Protein AF-A0A965I2M1-F1 (afdb_monomer_lite)

Sequence (73 aa):
MELFVADLIERFYTALWPFLRIGAMLIAVPVLSIDAVSVRIRVLLTLALTLMIYPMVEWPTIDPVSAEGLAEI

pLDDT: mean 86.47, std 8.11, range [61.84, 96.19]

Structure (mmCIF, N/CA/C/O backbone):
data_AF-A0A965I2M1-F1
#
_entry.id   AF-A0A965I2M1-F1
#
loop_
_atom_site.group_PDB
_atom_site.id
_atom_site.type_symbol
_atom_site.label_atom_id
_atom_site.label_alt_id
_atom_site.label_comp_id
_atom_site.label_asym_id
_atom_site.label_entity_id
_atom_site.label_seq_id
_atom_site.pdbx_PDB_ins_code
_atom_site.Cartn_x
_atom_site.Cartn_y
_atom_site.Cartn_z
_atom_site.occupancy
_atom_site.B_iso_or_equiv
_atom_site.auth_seq_id
_atom_site.auth_comp_id
_atom_site.auth_asym_id
_atom_site.auth_atom_id
_atom_site.pdbx_PDB_model_num
ATOM 1 N N . MET A 1 1 ? 0.191 -20.294 -23.892 1.00 61.84 1 MET A N 1
ATOM 2 C CA . MET A 1 1 ? 0.042 -20.377 -22.423 1.00 61.84 1 MET A CA 1
ATOM 3 C C . MET A 1 1 ? 1.200 -19.667 -21.724 1.00 61.84 1 MET A C 1
ATOM 5 O O . MET A 1 1 ? 0.915 -18.844 -20.874 1.00 61.84 1 MET A O 1
ATOM 9 N N . GLU A 1 2 ? 2.451 -19.872 -22.159 1.00 63.19 2 GLU A N 1
ATOM 10 C CA . GLU A 1 2 ? 3.643 -19.091 -21.745 1.00 63.19 2 GLU A CA 1
ATOM 11 C C . GLU A 1 2 ? 3.433 -17.563 -21.765 1.00 63.19 2 GLU A C 1
ATOM 13 O O . GLU A 1 2 ? 3.641 -16.900 -20.755 1.00 63.19 2 GLU A O 1
ATOM 18 N N . LEU A 1 3 ? 2.920 -17.013 -22.876 1.00 72.69 3 LEU A N 1
ATOM 19 C CA . LEU A 1 3 ? 2.696 -15.564 -23.017 1.00 72.69 3 LEU A CA 1
ATOM 20 C C . LEU A 1 3 ? 1.708 -14.992 -21.983 1.00 72.69 3 LEU A C 1
ATOM 22 O O . LEU A 1 3 ? 1.904 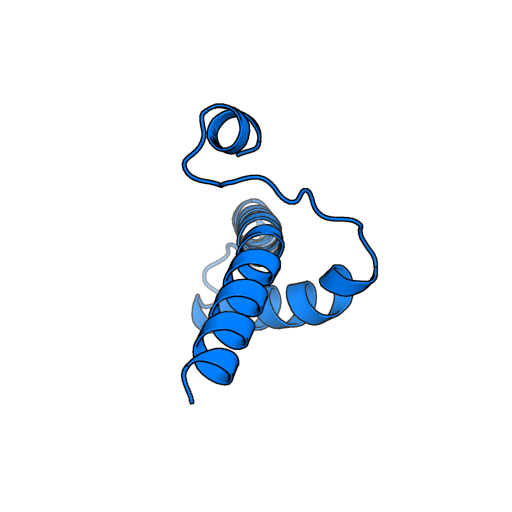-13.893 -21.486 1.00 72.69 3 LEU A O 1
ATOM 26 N N . PHE A 1 4 ? 0.680 -15.755 -21.597 1.00 84.81 4 PHE A N 1
ATOM 27 C CA . PHE A 1 4 ? -0.317 -15.293 -20.625 1.00 84.81 4 PHE A CA 1
ATOM 28 C C . PHE A 1 4 ? 0.248 -15.216 -19.201 1.00 84.81 4 PHE A C 1
ATOM 30 O O . PHE A 1 4 ? -0.085 -14.308 -18.444 1.00 84.81 4 PHE A O 1
ATOM 37 N N . VAL A 1 5 ? 1.101 -16.175 -18.829 1.00 89.00 5 VAL A N 1
ATOM 38 C CA . VAL A 1 5 ? 1.738 -16.196 -17.506 1.00 89.00 5 VAL A CA 1
ATOM 39 C C . VAL A 1 5 ? 2.745 -15.053 -17.388 1.00 89.00 5 VAL A C 1
ATOM 41 O O . VAL A 1 5 ? 2.751 -14.367 -16.371 1.00 89.00 5 VAL A O 1
ATOM 44 N N . ALA A 1 6 ? 3.537 -14.810 -18.435 1.00 86.94 6 ALA A N 1
ATOM 45 C CA . ALA A 1 6 ? 4.487 -13.702 -18.472 1.00 86.94 6 ALA A CA 1
ATOM 46 C C . ALA A 1 6 ? 3.790 -12.338 -18.301 1.00 86.94 6 ALA A C 1
ATOM 48 O O . ALA A 1 6 ? 4.160 -11.575 -17.410 1.00 86.94 6 ALA A O 1
ATOM 49 N N . ASP A 1 7 ? 2.718 -12.084 -19.059 1.00 86.81 7 ASP A N 1
ATOM 50 C CA . ASP A 1 7 ? 1.951 -10.833 -18.971 1.00 86.81 7 ASP A CA 1
ATOM 51 C C . ASP A 1 7 ? 1.312 -10.621 -17.587 1.00 86.81 7 ASP A C 1
ATOM 53 O O . ASP A 1 7 ? 1.234 -9.494 -17.086 1.00 86.81 7 ASP A O 1
ATOM 57 N N . LEU A 1 8 ? 0.834 -11.700 -16.955 1.00 88.56 8 LEU A N 1
ATOM 58 C CA . LEU A 1 8 ? 0.258 -11.648 -15.610 1.00 88.56 8 LEU A CA 1
ATOM 59 C C . LEU A 1 8 ? 1.316 -11.291 -14.563 1.00 88.56 8 LEU A C 1
ATOM 61 O O . LEU A 1 8 ? 1.053 -10.482 -13.674 1.00 88.56 8 LEU A O 1
ATOM 65 N N . ILE A 1 9 ? 2.499 -11.894 -14.668 1.00 87.94 9 ILE A N 1
ATOM 66 C CA . ILE A 1 9 ? 3.623 -11.645 -13.765 1.00 87.94 9 ILE A CA 1
ATOM 67 C C . ILE A 1 9 ? 4.086 -10.189 -13.885 1.00 87.94 9 ILE A C 1
ATOM 69 O O . ILE A 1 9 ? 4.271 -9.520 -12.870 1.00 87.94 9 ILE A O 1
ATOM 73 N N . GLU A 1 10 ? 4.200 -9.664 -15.103 1.00 86.31 10 GLU A N 1
ATOM 74 C CA . GLU A 1 10 ? 4.567 -8.266 -15.339 1.00 86.31 10 GLU A CA 1
ATOM 75 C C . GLU A 1 10 ? 3.538 -7.296 -14.734 1.00 86.31 10 GLU A C 1
ATOM 77 O O . GLU A 1 10 ? 3.889 -6.370 -13.994 1.00 86.31 10 GLU A O 1
ATOM 82 N N . ARG A 1 11 ? 2.238 -7.544 -14.960 1.00 86.19 11 ARG A N 1
ATOM 83 C CA . ARG A 1 11 ? 1.160 -6.765 -14.321 1.00 86.19 11 ARG A CA 1
ATOM 84 C C . ARG A 1 11 ? 1.226 -6.837 -12.798 1.00 86.19 11 ARG A C 1
ATOM 86 O O . ARG A 1 11 ? 0.993 -5.840 -12.122 1.00 86.19 11 ARG A O 1
ATOM 93 N N . PHE A 1 12 ? 1.527 -8.010 -12.251 1.00 86.56 12 PHE A N 1
ATOM 94 C CA . PHE A 1 12 ? 1.642 -8.190 -10.812 1.00 86.56 12 PHE A CA 1
ATOM 95 C C . PHE A 1 12 ? 2.803 -7.372 -10.237 1.00 86.56 12 PHE A C 1
ATOM 97 O O . PHE A 1 12 ? 2.602 -6.642 -9.269 1.00 86.56 12 PHE A O 1
ATOM 104 N N . TYR A 1 13 ? 3.988 -7.427 -10.851 1.00 84.81 13 TYR A N 1
ATOM 105 C CA . TYR A 1 13 ? 5.148 -6.662 -10.391 1.00 84.81 13 TYR A CA 1
ATOM 106 C C . TYR A 1 13 ? 4.939 -5.148 -10.488 1.00 84.81 13 TYR A C 1
ATOM 108 O O . TYR A 1 13 ? 5.276 -4.428 -9.549 1.00 84.81 13 TYR A O 1
ATOM 116 N N . THR A 1 14 ? 4.312 -4.660 -11.560 1.00 85.88 14 THR A N 1
ATOM 117 C CA . THR A 1 14 ? 3.995 -3.226 -11.697 1.00 85.88 14 THR A CA 1
ATOM 118 C C . THR A 1 14 ? 2.953 -2.746 -10.681 1.00 85.88 14 THR A C 1
ATOM 120 O O . THR A 1 14 ? 3.046 -1.620 -10.195 1.00 85.88 14 THR A O 1
ATOM 123 N N . ALA A 1 15 ? 1.991 -3.593 -10.302 1.00 88.75 15 ALA A N 1
ATOM 124 C CA . ALA A 1 15 ? 0.996 -3.281 -9.274 1.00 88.75 15 ALA A CA 1
ATOM 125 C C . ALA A 1 15 ? 1.526 -3.444 -7.836 1.00 88.75 15 ALA A C 1
ATOM 127 O O . ALA A 1 15 ? 0.973 -2.862 -6.900 1.00 88.75 15 ALA A O 1
ATOM 128 N N . LEU A 1 16 ? 2.600 -4.214 -7.640 1.00 88.38 16 LEU A N 1
ATOM 129 C CA . LEU A 1 16 ? 3.174 -4.471 -6.320 1.00 88.38 16 LEU A CA 1
ATOM 130 C C . LEU A 1 16 ? 3.735 -3.190 -5.687 1.00 88.38 16 LEU A C 1
ATOM 132 O O . LEU A 1 16 ? 3.528 -2.943 -4.500 1.00 88.38 16 LEU A O 1
ATOM 136 N N . TRP A 1 17 ? 4.386 -2.344 -6.486 1.00 87.69 17 TRP A N 1
ATOM 137 C CA . TRP A 1 17 ? 5.000 -1.098 -6.022 1.00 87.69 17 TRP A CA 1
ATOM 138 C C . TRP A 1 17 ? 4.008 -0.097 -5.395 1.00 87.69 17 TRP A C 1
ATOM 140 O O . TRP A 1 17 ? 4.179 0.276 -4.228 1.00 87.69 17 TRP A O 1
ATOM 150 N N . PRO A 1 18 ? 2.926 0.316 -6.088 1.00 91.38 18 PRO A N 1
ATOM 151 C CA . PRO A 1 18 ? 1.919 1.194 -5.499 1.00 91.38 18 PRO A CA 1
ATOM 152 C C . PRO A 1 18 ? 1.181 0.541 -4.329 1.00 91.38 18 PRO A C 1
ATOM 154 O O . PRO A 1 18 ? 0.833 1.231 -3.371 1.00 91.38 18 PRO A O 1
ATOM 157 N N . PHE A 1 19 ? 0.960 -0.777 -4.366 1.00 93.56 19 PHE A N 1
ATOM 158 C CA . PHE A 1 19 ? 0.327 -1.500 -3.265 1.00 93.56 19 PHE A CA 1
ATOM 159 C C . PHE A 1 19 ? 1.140 -1.400 -1.972 1.00 93.56 19 PHE A C 1
ATOM 161 O O . PHE A 1 19 ? 0.590 -1.070 -0.919 1.00 93.56 19 PHE A O 1
ATOM 168 N N . LEU A 1 20 ? 2.456 -1.615 -2.050 1.00 91.38 20 LEU A N 1
ATOM 169 C CA . LEU A 1 20 ? 3.349 -1.506 -0.898 1.00 91.38 20 LEU A CA 1
ATOM 170 C C . LEU A 1 20 ? 3.400 -0.074 -0.349 1.00 91.38 20 LEU A C 1
ATOM 172 O O . LEU A 1 20 ? 3.250 0.114 0.858 1.00 91.38 20 LEU A O 1
ATOM 176 N N . ARG A 1 21 ? 3.528 0.942 -1.214 1.00 90.44 21 ARG A N 1
ATOM 177 C CA . ARG A 1 21 ? 3.580 2.359 -0.799 1.00 90.44 21 ARG A CA 1
ATOM 178 C C . ARG A 1 21 ? 2.291 2.831 -0.130 1.00 90.44 21 ARG A C 1
ATOM 180 O O . ARG A 1 21 ? 2.325 3.425 0.948 1.00 90.44 21 ARG A O 1
ATOM 187 N N . ILE A 1 22 ? 1.145 2.538 -0.739 1.00 94.00 22 ILE A N 1
ATOM 188 C CA . ILE A 1 22 ? -0.166 2.900 -0.185 1.00 94.00 22 ILE A CA 1
ATOM 189 C C . ILE A 1 22 ? -0.421 2.126 1.116 1.00 94.00 22 ILE A C 1
ATOM 191 O O . ILE A 1 22 ? -0.921 2.696 2.086 1.00 94.00 22 ILE A O 1
ATOM 195 N N . GLY A 1 23 ? -0.032 0.849 1.173 1.00 92.81 23 GLY A N 1
ATOM 196 C CA . 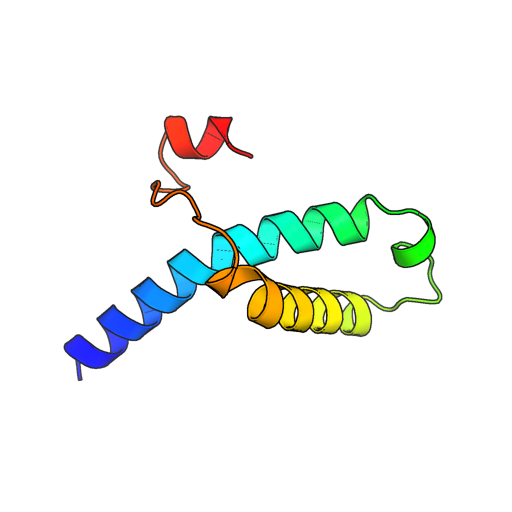GLY A 1 23 ? -0.123 0.031 2.380 1.00 92.81 23 GLY A CA 1
ATOM 197 C C . GLY A 1 23 ? 0.725 0.578 3.531 1.00 92.81 23 GLY A C 1
ATOM 198 O O . GLY A 1 23 ? 0.241 0.663 4.659 1.00 92.81 23 GLY A O 1
ATOM 199 N N . ALA A 1 24 ? 1.953 1.017 3.246 1.00 91.94 24 ALA A N 1
ATOM 200 C CA . ALA A 1 24 ? 2.825 1.661 4.226 1.00 91.94 24 ALA A CA 1
ATOM 201 C C . ALA A 1 24 ? 2.208 2.963 4.762 1.00 91.94 24 ALA A C 1
ATOM 203 O O . ALA A 1 24 ? 2.158 3.160 5.977 1.00 91.94 24 ALA A O 1
ATOM 204 N N . MET A 1 25 ? 1.646 3.803 3.884 1.00 92.12 25 MET A N 1
ATOM 205 C CA . MET A 1 25 ? 0.913 5.011 4.285 1.00 92.12 25 MET A CA 1
ATOM 206 C C . MET A 1 25 ? -0.266 4.677 5.214 1.00 92.12 25 MET A C 1
ATOM 208 O O . MET A 1 25 ? -0.431 5.309 6.255 1.00 92.12 25 MET A O 1
ATOM 212 N N . LEU A 1 26 ? -1.069 3.667 4.867 1.00 91.88 26 LEU A N 1
ATOM 213 C CA . LEU A 1 26 ? -2.213 3.214 5.667 1.00 91.88 26 LEU A CA 1
ATOM 214 C C . LEU A 1 26 ? -1.813 2.765 7.079 1.00 91.88 26 LEU A C 1
ATOM 216 O O . LEU A 1 26 ? -2.548 3.027 8.027 1.00 91.88 26 LEU A O 1
ATOM 220 N N . ILE A 1 27 ? -0.660 2.107 7.222 1.00 89.81 27 ILE A N 1
ATOM 221 C CA . ILE A 1 27 ? -0.126 1.674 8.523 1.00 89.81 27 ILE A CA 1
ATOM 222 C C . ILE A 1 27 ? 0.433 2.864 9.313 1.00 89.81 27 ILE A C 1
ATOM 224 O O . ILE A 1 27 ? 0.263 2.920 10.532 1.00 89.81 27 ILE A O 1
ATOM 228 N N . ALA A 1 28 ? 1.074 3.815 8.629 1.00 90.69 28 ALA A N 1
ATOM 229 C CA . ALA A 1 28 ? 1.643 5.013 9.238 1.00 90.69 28 ALA A CA 1
ATOM 230 C C . ALA A 1 28 ? 0.573 5.990 9.759 1.00 90.69 28 ALA A C 1
ATOM 232 O O . ALA A 1 28 ? 0.833 6.733 10.705 1.00 90.69 28 ALA A O 1
ATOM 233 N N . VAL A 1 29 ? -0.634 5.995 9.175 1.00 89.94 29 VAL A N 1
ATOM 234 C CA . VAL A 1 29 ? -1.745 6.861 9.604 1.00 89.94 29 VAL A CA 1
ATOM 235 C C . VAL A 1 29 ? -2.382 6.320 10.897 1.00 89.94 29 VAL A C 1
ATOM 237 O O . VAL A 1 29 ? -3.030 5.270 10.859 1.00 89.94 29 VAL A O 1
ATOM 240 N N . PRO A 1 30 ? -2.327 7.050 12.033 1.00 81.44 30 PRO A N 1
ATOM 241 C CA . PRO A 1 30 ? -2.809 6.543 13.323 1.00 81.44 30 PRO A CA 1
ATOM 242 C C . PRO A 1 30 ? -4.284 6.124 13.313 1.00 81.44 30 PRO A C 1
ATOM 244 O O . PRO A 1 30 ? -4.636 5.086 13.862 1.00 81.44 30 PRO A O 1
ATOM 247 N N . VAL A 1 31 ? -5.143 6.891 12.631 1.00 83.75 31 VAL A N 1
ATOM 248 C CA . VAL A 1 31 ? -6.597 6.646 12.552 1.00 83.75 31 VAL A CA 1
ATOM 249 C C . VAL A 1 31 ? -6.934 5.338 11.834 1.00 83.75 31 VAL A C 1
ATOM 251 O O . VAL A 1 31 ? -7.926 4.695 12.158 1.00 83.75 31 VAL A O 1
ATOM 254 N N . LEU A 1 32 ? -6.110 4.928 10.870 1.00 79.75 32 LEU A N 1
ATOM 255 C CA . LEU A 1 32 ? -6.314 3.706 10.087 1.00 79.75 32 LEU A CA 1
ATOM 256 C C . LEU A 1 32 ? -5.561 2.508 10.690 1.00 79.75 32 LEU A C 1
ATOM 258 O O . LEU A 1 32 ? -5.745 1.372 10.252 1.00 79.75 32 LEU A O 1
ATOM 262 N N . SER A 1 33 ? -4.755 2.755 11.726 1.00 78.25 33 SER A N 1
ATOM 263 C CA . SER A 1 33 ? -3.945 1.758 12.424 1.00 78.25 33 SER A CA 1
ATOM 264 C C . SER A 1 33 ? -4.566 1.269 13.745 1.00 78.25 33 SER A C 1
ATOM 266 O O . SER A 1 33 ? -4.025 0.367 14.378 1.00 78.25 33 SER A O 1
ATOM 268 N N . ILE A 1 34 ? -5.724 1.810 14.143 1.00 87.31 34 ILE A N 1
ATOM 269 C CA . ILE A 1 34 ? -6.457 1.396 15.353 1.00 87.31 34 ILE A CA 1
ATOM 270 C C . ILE A 1 34 ? -7.071 -0.006 15.224 1.00 87.31 34 ILE A C 1
ATOM 272 O O . ILE A 1 34 ? -7.428 -0.442 14.129 1.00 87.31 34 ILE A O 1
ATOM 276 N N . ASP A 1 35 ? -7.312 -0.667 16.360 1.00 83.44 35 ASP A N 1
ATOM 277 C CA . ASP A 1 35 ? -7.892 -2.022 16.419 1.00 83.44 35 ASP A CA 1
ATOM 278 C C . ASP A 1 35 ? -9.280 -2.142 15.768 1.00 83.44 35 ASP A C 1
ATOM 280 O O . ASP A 1 35 ? -9.670 -3.220 15.314 1.00 83.44 35 ASP A O 1
ATOM 284 N N . ALA A 1 36 ? -10.024 -1.035 15.669 1.00 87.12 36 ALA A N 1
ATOM 285 C CA . ALA A 1 36 ? -11.305 -1.001 14.965 1.00 87.12 36 ALA A CA 1
ATOM 286 C C . ALA A 1 36 ? -11.161 -1.294 13.456 1.00 87.12 36 ALA A C 1
ATOM 288 O O . ALA A 1 36 ? -12.100 -1.788 12.829 1.00 87.12 36 ALA A O 1
ATOM 289 N N . VAL A 1 37 ? -9.989 -1.028 12.866 1.00 89.31 37 VAL A N 1
ATOM 290 C CA . VAL A 1 37 ? -9.695 -1.316 11.460 1.00 89.31 37 VAL A CA 1
ATOM 291 C C . VAL A 1 37 ? -8.920 -2.627 11.368 1.00 89.31 37 VAL A C 1
ATOM 293 O O . VAL A 1 37 ? -7.695 -2.685 11.474 1.00 89.31 37 VAL A O 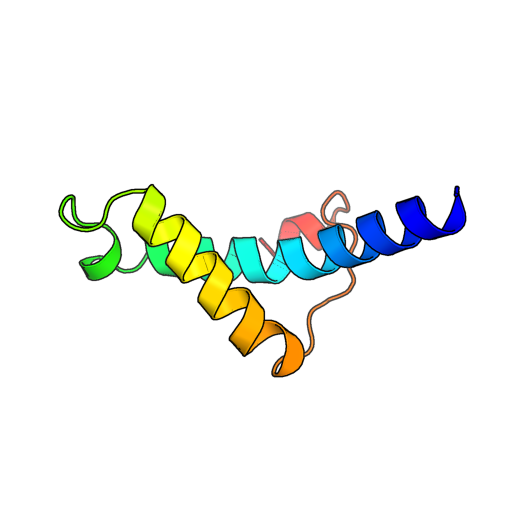1
ATOM 296 N N . SER A 1 38 ? -9.652 -3.716 11.135 1.00 92.12 38 SER A N 1
ATOM 297 C CA . SER A 1 38 ? -9.034 -5.036 10.985 1.00 92.12 38 SER A CA 1
ATOM 298 C C . SER A 1 38 ? -8.026 -5.080 9.826 1.00 92.12 38 SER A C 1
ATOM 300 O O . SER A 1 38 ? -8.162 -4.375 8.824 1.00 92.12 38 SER A O 1
ATOM 302 N N . VAL A 1 39 ? -7.053 -5.995 9.907 1.00 91.31 39 VAL A N 1
ATOM 303 C CA . VAL A 1 39 ? -6.083 -6.247 8.822 1.00 91.31 39 VAL A CA 1
ATOM 304 C C . VAL A 1 39 ? -6.784 -6.506 7.484 1.00 91.31 39 VAL A C 1
ATOM 306 O O . VAL A 1 39 ? -6.335 -6.009 6.458 1.00 91.31 39 VAL A O 1
ATOM 309 N N . ARG A 1 40 ? -7.919 -7.219 7.491 1.00 94.12 40 ARG A N 1
ATOM 310 C CA . ARG A 1 40 ? -8.703 -7.497 6.277 1.00 94.12 40 ARG A CA 1
ATOM 311 C C . ARG A 1 40 ? -9.207 -6.211 5.626 1.00 94.12 40 ARG A C 1
ATOM 313 O O . ARG A 1 40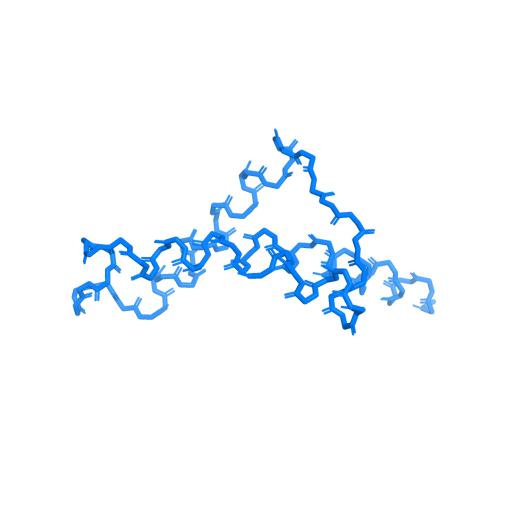 ? -9.070 -6.050 4.421 1.00 94.12 40 ARG A O 1
ATOM 320 N N . ILE A 1 41 ? -9.747 -5.293 6.429 1.00 93.25 41 ILE A N 1
ATOM 321 C CA . ILE A 1 41 ? -10.224 -3.992 5.945 1.00 93.25 41 ILE A CA 1
ATOM 322 C C . ILE A 1 41 ? -9.051 -3.178 5.402 1.00 93.25 41 ILE A C 1
ATOM 324 O O . ILE A 1 41 ? -9.164 -2.637 4.309 1.00 93.25 41 ILE A O 1
ATOM 328 N N . ARG A 1 42 ? -7.909 -3.149 6.103 1.00 92.50 42 ARG A N 1
ATOM 329 C CA . ARG A 1 42 ? -6.707 -2.451 5.618 1.00 92.50 42 ARG A CA 1
ATOM 330 C C . ARG A 1 42 ? -6.255 -2.971 4.259 1.00 92.50 42 ARG A C 1
ATOM 332 O O . ARG A 1 42 ? -6.077 -2.173 3.355 1.00 92.50 42 ARG A O 1
ATOM 339 N N . VAL A 1 43 ? -6.145 -4.289 4.088 1.00 94.31 43 VAL A N 1
ATOM 340 C CA . VAL A 1 43 ? -5.736 -4.901 2.811 1.00 94.31 43 VAL A CA 1
ATOM 341 C C . VAL A 1 43 ? -6.723 -4.575 1.687 1.00 94.31 43 VAL A C 1
ATOM 343 O O . VAL A 1 43 ? -6.294 -4.226 0.589 1.00 94.31 43 VAL A O 1
ATOM 346 N N . LEU A 1 44 ? -8.033 -4.642 1.952 1.00 95.88 44 LEU A N 1
ATOM 347 C CA . LEU A 1 44 ? -9.055 -4.283 0.963 1.00 95.88 44 LEU A CA 1
ATOM 348 C C . LEU A 1 44 ? -9.004 -2.796 0.593 1.00 95.88 44 LEU A C 1
ATOM 350 O O . LEU A 1 44 ? -9.117 -2.465 -0.584 1.00 95.88 44 LEU A O 1
ATOM 354 N N . LEU A 1 45 ? -8.803 -1.911 1.573 1.00 94.38 45 LEU A N 1
ATOM 355 C CA . LEU A 1 45 ? -8.634 -0.476 1.343 1.00 94.38 45 LEU A CA 1
ATOM 356 C C . LEU A 1 45 ? -7.366 -0.183 0.539 1.00 94.38 45 LEU A C 1
ATOM 358 O O . LEU A 1 45 ? -7.441 0.573 -0.424 1.00 94.38 45 LEU A O 1
ATOM 362 N N . THR A 1 46 ? -6.233 -0.807 0.882 1.00 95.81 46 THR A N 1
ATOM 363 C CA . THR A 1 46 ? -4.995 -0.696 0.102 1.00 95.81 46 THR A CA 1
ATOM 364 C C . THR A 1 46 ? -5.255 -1.099 -1.339 1.00 95.81 46 THR A C 1
ATOM 366 O O . THR A 1 46 ? -4.960 -0.326 -2.239 1.00 95.81 46 THR A O 1
ATOM 369 N N . LEU A 1 47 ? -5.867 -2.265 -1.565 1.00 95.94 47 LEU A N 1
ATOM 370 C CA . LEU A 1 47 ? -6.140 -2.766 -2.908 1.00 95.94 47 LEU A CA 1
ATOM 371 C C . LEU A 1 47 ? -7.054 -1.820 -3.699 1.00 95.94 47 LEU A C 1
ATOM 373 O O . LEU A 1 47 ? -6.761 -1.505 -4.850 1.00 95.94 47 LEU A O 1
ATOM 377 N N . ALA A 1 48 ? -8.136 -1.339 -3.081 1.00 96.19 48 ALA A N 1
ATOM 378 C CA . ALA A 1 48 ? -9.059 -0.398 -3.708 1.00 96.19 48 ALA A CA 1
ATOM 379 C C . ALA A 1 48 ? -8.353 0.905 -4.110 1.00 96.19 48 ALA A C 1
ATOM 381 O O . ALA A 1 48 ? -8.486 1.359 -5.246 1.00 96.19 48 ALA A O 1
ATOM 382 N N . LEU A 1 49 ? -7.553 1.473 -3.205 1.00 95.19 49 LEU A N 1
ATOM 383 C CA . LEU A 1 49 ? -6.776 2.681 -3.472 1.00 95.19 49 LEU A CA 1
ATOM 384 C C . L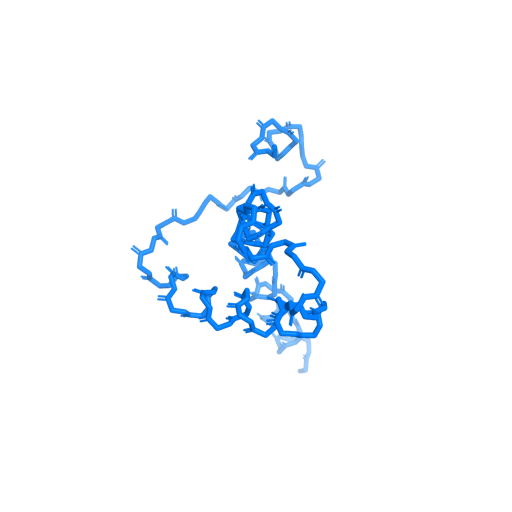EU A 1 49 ? -5.704 2.447 -4.537 1.00 95.19 49 LEU A C 1
ATOM 386 O O . LEU A 1 49 ? -5.537 3.290 -5.411 1.00 95.19 49 LEU A O 1
ATOM 390 N N . THR A 1 50 ? -5.016 1.304 -4.524 1.00 95.00 50 THR A N 1
ATOM 391 C CA . THR A 1 50 ? -4.048 0.944 -5.565 1.00 95.00 50 THR A CA 1
ATOM 392 C C . THR A 1 50 ? -4.705 0.922 -6.936 1.00 95.00 50 THR A C 1
ATOM 394 O O . THR A 1 50 ? -4.181 1.543 -7.849 1.00 95.00 50 THR A O 1
ATOM 397 N N . LEU A 1 51 ? -5.870 0.286 -7.086 1.00 94.62 51 LEU A N 1
ATOM 398 C CA . LEU A 1 51 ? -6.579 0.244 -8.369 1.00 94.62 51 LEU A CA 1
ATOM 399 C C . LEU A 1 51 ? -7.017 1.634 -8.852 1.00 94.62 51 LEU A C 1
ATOM 401 O O . LEU A 1 51 ? -7.008 1.890 -10.054 1.00 94.62 51 LEU A O 1
ATOM 405 N N . MET A 1 52 ? -7.381 2.532 -7.933 1.00 95.69 52 MET A N 1
ATOM 406 C CA . MET A 1 52 ? -7.780 3.902 -8.269 1.00 95.69 52 MET A CA 1
ATOM 407 C C . MET A 1 52 ? -6.591 4.802 -8.620 1.00 95.69 52 MET A C 1
ATOM 409 O O . MET A 1 52 ? -6.680 5.580 -9.563 1.00 95.69 52 MET A O 1
ATOM 413 N N . ILE A 1 53 ? -5.492 4.713 -7.867 1.00 94.56 53 ILE A N 1
ATOM 414 C CA . ILE A 1 53 ? -4.346 5.630 -7.974 1.00 94.56 53 ILE A CA 1
ATOM 415 C C . ILE A 1 53 ? -3.337 5.149 -9.020 1.00 94.56 53 ILE A C 1
ATOM 417 O O . ILE A 1 53 ? -2.715 5.979 -9.678 1.00 94.56 53 ILE A O 1
ATOM 421 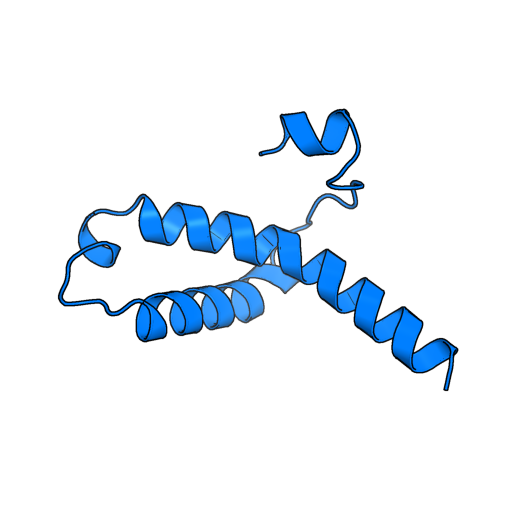N N . TYR A 1 54 ? -3.190 3.833 -9.217 1.00 92.06 54 TYR A N 1
ATOM 422 C CA . TYR A 1 54 ? -2.261 3.250 -10.190 1.00 92.06 54 TYR A CA 1
ATOM 423 C C . TYR A 1 54 ? -2.293 3.932 -11.570 1.00 92.06 54 TYR A C 1
ATOM 425 O O . TYR A 1 54 ? -1.227 4.350 -12.010 1.00 92.06 54 TYR A O 1
ATOM 433 N N . PRO A 1 55 ? -3.454 4.129 -12.234 1.00 92.62 55 PRO A N 1
ATOM 434 C CA . PRO A 1 55 ? -3.488 4.756 -13.558 1.00 92.62 55 PRO A CA 1
ATOM 435 C C . PRO A 1 55 ? -3.278 6.279 -13.539 1.00 92.62 55 PRO A C 1
ATOM 437 O O . PRO A 1 55 ? -3.165 6.886 -14.599 1.00 92.62 55 PRO A O 1
ATOM 440 N N . MET A 1 56 ? -3.285 6.913 -12.364 1.00 92.88 56 MET A N 1
ATOM 441 C CA . MET A 1 56 ? -3.206 8.371 -12.216 1.00 92.88 56 MET A CA 1
ATOM 442 C C . MET A 1 56 ? -1.778 8.877 -11.996 1.00 92.88 56 MET A C 1
ATOM 444 O O . MET A 1 56 ? -1.552 10.085 -12.024 1.00 92.88 56 MET A O 1
ATOM 448 N N . VAL A 1 57 ? -0.834 7.975 -11.725 1.00 90.94 57 VAL A N 1
ATOM 449 C CA . VAL A 1 57 ? 0.541 8.299 -11.336 1.00 90.94 57 VAL A CA 1
ATOM 450 C C . VAL A 1 57 ? 1.502 7.475 -12.182 1.00 90.94 57 VAL A C 1
ATOM 452 O O . VAL A 1 57 ? 1.276 6.290 -12.414 1.00 90.94 57 VAL A O 1
ATOM 455 N N . GLU A 1 58 ? 2.590 8.095 -12.626 1.00 88.19 58 GLU A N 1
ATOM 456 C CA . GLU A 1 58 ? 3.699 7.386 -13.260 1.00 88.19 58 GLU A CA 1
ATOM 457 C C . GLU A 1 58 ? 4.564 6.731 -12.179 1.00 88.19 58 GLU A C 1
ATOM 459 O O . GLU A 1 58 ? 5.108 7.403 -11.301 1.00 88.19 58 GLU A O 1
ATOM 464 N N . TRP A 1 59 ? 4.668 5.403 -12.221 1.00 84.75 59 TRP A N 1
ATOM 465 C CA . TRP A 1 59 ? 5.434 4.625 -11.248 1.00 84.75 59 TRP A CA 1
ATOM 466 C C . TRP A 1 59 ? 6.790 4.222 -11.830 1.00 84.75 59 TRP A C 1
ATOM 468 O O . TRP A 1 59 ? 6.856 3.855 -13.007 1.00 84.75 59 TRP A O 1
ATOM 478 N N . PRO A 1 60 ? 7.866 4.247 -11.025 1.00 81.50 60 PRO A N 1
ATOM 479 C CA . PRO A 1 60 ? 9.177 3.831 -11.495 1.00 81.50 60 PRO A CA 1
ATOM 480 C C . PRO A 1 60 ? 9.160 2.344 -11.863 1.00 81.50 60 PRO A C 1
ATOM 482 O O . PRO A 1 60 ? 8.683 1.501 -11.103 1.00 81.50 60 PRO A O 1
ATOM 485 N N . THR A 1 61 ? 9.702 2.025 -13.034 1.00 76.44 61 THR A N 1
ATOM 486 C CA . THR A 1 61 ? 9.926 0.652 -13.500 1.00 76.44 61 THR A CA 1
ATOM 487 C C . THR A 1 61 ? 11.354 0.241 -13.157 1.00 76.44 61 THR A C 1
ATOM 489 O O . THR A 1 61 ? 12.229 0.174 -14.014 1.00 76.44 61 THR A O 1
ATOM 492 N N . ILE A 1 62 ? 11.598 0.020 -11.866 1.00 77.00 62 ILE A N 1
ATOM 493 C CA . ILE A 1 62 ? 12.896 -0.411 -11.332 1.00 77.00 62 ILE A CA 1
ATOM 494 C C . ILE A 1 62 ? 12.794 -1.839 -10.802 1.00 77.00 62 ILE A C 1
ATOM 496 O O . ILE A 1 62 ? 11.750 -2.245 -10.290 1.00 77.00 62 ILE A O 1
ATOM 500 N N . ASP A 1 63 ? 13.879 -2.604 -10.921 1.00 77.94 63 ASP A N 1
ATOM 501 C CA . ASP A 1 63 ? 13.961 -3.921 -10.294 1.00 77.94 63 ASP A CA 1
ATOM 502 C C . ASP A 1 63 ? 14.020 -3.732 -8.765 1.00 77.94 63 ASP A C 1
ATOM 504 O O . ASP A 1 63 ? 14.984 -3.139 -8.268 1.00 77.94 63 ASP A O 1
ATOM 508 N N . PRO A 1 64 ? 13.029 -4.218 -7.998 1.00 70.94 64 PRO A N 1
ATOM 509 C CA . PRO A 1 64 ? 12.981 -4.029 -6.550 1.00 70.94 64 PRO A CA 1
ATOM 510 C C . PRO A 1 64 ? 14.123 -4.737 -5.803 1.00 70.94 64 PRO A C 1
ATOM 512 O O . PRO A 1 64 ? 14.388 -4.407 -4.651 1.00 70.94 64 PRO A O 1
ATOM 515 N N . VAL A 1 65 ? 14.792 -5.709 -6.432 1.00 79.62 65 VAL A N 1
ATOM 516 C CA . VAL A 1 65 ? 15.939 -6.434 -5.857 1.00 79.62 65 VAL A CA 1
ATOM 517 C C . VAL A 1 65 ? 17.271 -5.766 -6.235 1.00 79.62 65 VAL A C 1
ATOM 519 O O . VAL A 1 65 ? 18.326 -6.123 -5.708 1.00 79.62 65 VAL A O 1
ATOM 522 N N . SER A 1 66 ? 17.245 -4.769 -7.123 1.00 83.38 66 SER A N 1
ATOM 523 C CA . SER A 1 66 ? 18.429 -3.985 -7.477 1.00 83.38 66 SER A CA 1
ATOM 524 C C . SER A 1 66 ? 18.833 -3.006 -6.369 1.00 83.38 66 SER A C 1
ATOM 526 O O . SER A 1 66 ? 18.038 -2.635 -5.505 1.00 83.38 66 SER A O 1
ATOM 528 N N . ALA A 1 67 ? 20.084 -2.539 -6.421 1.00 82.62 67 ALA A N 1
ATOM 529 C CA . ALA A 1 67 ? 20.596 -1.536 -5.487 1.00 82.62 67 ALA A CA 1
ATOM 530 C C . ALA A 1 67 ? 19.801 -0.217 -5.537 1.00 82.62 67 ALA A C 1
ATOM 532 O O . ALA A 1 67 ? 19.591 0.407 -4.500 1.00 82.62 67 ALA A O 1
ATOM 533 N N . GLU A 1 68 ? 19.336 0.183 -6.723 1.00 80.56 68 GLU A N 1
ATOM 534 C CA . GLU A 1 68 ? 18.481 1.362 -6.906 1.00 80.56 68 GLU A CA 1
ATOM 535 C C . GLU A 1 68 ? 17.087 1.133 -6.312 1.00 80.56 68 GLU A C 1
ATOM 537 O O . GLU A 1 68 ? 16.564 2.001 -5.618 1.00 80.56 68 GLU A O 1
ATOM 542 N N . GLY A 1 69 ? 16.527 -0.068 -6.498 1.00 76.19 69 GLY A N 1
ATOM 543 C CA . GLY A 1 69 ? 15.261 -0.481 -5.888 1.00 76.19 69 GLY A CA 1
ATOM 544 C C . GLY A 1 69 ? 15.272 -0.389 -4.364 1.00 76.19 69 GLY A C 1
ATOM 545 O O . GLY A 1 69 ? 14.295 0.052 -3.766 1.00 76.19 69 GLY A O 1
ATOM 546 N N . LEU A 1 70 ? 16.398 -0.735 -3.739 1.00 76.38 70 LEU A N 1
ATOM 547 C CA . LEU A 1 70 ? 16.564 -0.692 -2.286 1.00 76.38 70 LEU A CA 1
ATOM 548 C C . LEU A 1 70 ? 16.611 0.733 -1.712 1.00 76.38 70 LEU A C 1
ATOM 550 O O . LEU A 1 70 ? 16.285 0.917 -0.545 1.00 76.38 70 LEU A O 1
ATOM 554 N N . ALA A 1 71 ? 17.028 1.724 -2.504 1.00 77.06 71 ALA A N 1
ATOM 555 C CA . ALA A 1 71 ? 17.100 3.125 -2.081 1.00 77.06 71 ALA A CA 1
ATOM 556 C C . ALA A 1 71 ? 15.742 3.850 -2.142 1.00 77.06 71 ALA A C 1
ATOM 558 O O . ALA A 1 71 ? 15.583 4.910 -1.542 1.00 77.06 71 ALA A O 1
ATOM 559 N N . GLU A 1 72 ? 14.784 3.290 -2.880 1.00 71.31 72 GLU A N 1
ATOM 560 C CA . GLU A 1 72 ? 13.477 3.886 -3.179 1.00 71.31 72 GLU A CA 1
ATOM 561 C C . GLU A 1 72 ? 12.363 3.416 -2.203 1.00 71.31 72 GLU A C 1
ATOM 563 O O . GLU A 1 72 ? 11.199 3.831 -2.327 1.00 71.31 72 GLU A O 1
ATOM 568 N N . ILE A 1 73 ? 12.728 2.542 -1.249 1.00 62.28 73 ILE A N 1
ATOM 569 C CA . ILE A 1 73 ? 11.919 2.000 -0.135 1.00 62.28 73 ILE A CA 1
ATOM 570 C C . ILE A 1 73 ? 12.201 2.797 1.140 1.00 62.28 73 ILE A C 1
ATOM 572 O O . ILE A 1 73 ? 11.211 3.169 1.813 1.00 62.28 73 ILE A O 1
#

Secondary structure (DSSP, 8-state):
-HHHHHHHHHHHHHHHHHHHHHHHHHHHSGGGSSTTS-HHHHHHHHHHHHHHHGGGSPPP---TTSHHHHH--

Foldseek 3Di:
DVVVVVVVVVVCVLLVVQLVVLLVVLCVDPVSVDPVNDPVNSSVVSVVVSVVCSVVDDDDPDDCPDPVVVVVD

Radius of gyration: 14.35 Å; chains: 1; bounding box: 32×29×39 Å